Protein AF-A0A9P5N4X8-F1 (afdb_monomer_lite)

Foldseek 3Di:
DDDVVVQLQAPFCFDPPQPDPPPDDPGDHGHDSLLRPQLLQQVLVVVVVCPPPPDDPDQPLQSSLVSSLVVVVVVVCVVVVDDDPPPQPDCVRRVVSSVVSSVVSVPDDPVRSQVSCVSSVNHPDDPDPPPPPPDDDD

Structure (mmCIF, N/CA/C/O backbone):
data_AF-A0A9P5N4X8-F1
#
_entry.id   AF-A0A9P5N4X8-F1
#
loop_
_atom_site.group_PDB
_atom_site.id
_atom_site.type_symbol
_atom_site.label_atom_id
_atom_site.label_alt_id
_atom_site.label_comp_id
_atom_site.label_asym_id
_atom_site.label_entity_id
_atom_site.label_seq_id
_atom_site.pdbx_PDB_ins_code
_atom_site.Cartn_x
_atom_site.Cartn_y
_atom_site.Cartn_z
_atom_site.occupancy
_atom_site.B_iso_or_equiv
_atom_site.auth_seq_id
_atom_site.auth_comp_id
_atom_site.auth_asym_id
_atom_site.auth_atom_id
_atom_site.pdbx_PDB_model_num
ATOM 1 N N . MET A 1 1 ? -10.049 -9.763 19.660 1.00 39.38 1 MET A N 1
ATOM 2 C CA . MET A 1 1 ? -8.613 -9.478 19.875 1.00 39.38 1 MET A CA 1
ATOM 3 C C . MET A 1 1 ? -8.145 -8.566 18.746 1.00 39.38 1 MET A C 1
ATOM 5 O O . MET A 1 1 ? -8.557 -8.811 17.622 1.00 39.38 1 MET A O 1
ATOM 9 N N . PRO A 1 2 ? -7.458 -7.456 19.048 1.00 46.47 2 PRO A N 1
ATOM 10 C CA . PRO A 1 2 ? -8.036 -6.155 18.689 1.00 46.47 2 PRO A CA 1
ATOM 11 C C . PRO A 1 2 ? -7.013 -5.170 18.106 1.00 46.47 2 PRO A C 1
ATOM 13 O O . PRO A 1 2 ? -6.032 -4.916 18.783 1.00 46.47 2 PRO A O 1
ATOM 16 N N . GLU A 1 3 ? -7.253 -4.587 16.922 1.00 48.97 3 GLU A N 1
ATOM 17 C CA . GLU A 1 3 ? -6.543 -3.424 16.314 1.00 48.97 3 GLU A CA 1
ATOM 18 C C . GLU A 1 3 ? -5.001 -3.475 16.152 1.00 48.97 3 GLU A C 1
ATOM 20 O O . GLU A 1 3 ? -4.471 -2.892 15.210 1.00 48.97 3 GLU A O 1
ATOM 25 N N . ALA A 1 4 ? -4.273 -4.218 16.983 1.00 47.44 4 ALA A N 1
ATOM 26 C CA . ALA A 1 4 ? -2.829 -4.239 17.125 1.00 47.44 4 ALA A CA 1
ATOM 27 C C . ALA A 1 4 ? -2.108 -4.904 15.952 1.00 47.44 4 ALA A C 1
ATOM 29 O O . ALA A 1 4 ? -0.936 -4.632 15.725 1.00 47.44 4 ALA A O 1
ATOM 30 N N . GLU A 1 5 ? -2.789 -5.736 15.168 1.00 50.53 5 GLU A N 1
ATOM 31 C CA . GLU A 1 5 ? -2.187 -6.297 13.957 1.00 50.53 5 GLU A CA 1
ATOM 32 C C . GLU A 1 5 ? -2.299 -5.354 12.757 1.00 50.53 5 GLU A C 1
ATOM 34 O O . GLU A 1 5 ? -1.368 -5.274 11.956 1.00 50.53 5 GLU A O 1
ATOM 39 N N . LEU A 1 6 ? -3.359 -4.539 12.684 1.00 55.38 6 LEU A N 1
ATOM 40 C CA . LEU A 1 6 ? -3.457 -3.470 11.684 1.00 55.38 6 LEU A CA 1
ATOM 41 C C . LEU A 1 6 ? -2.417 -2.367 11.926 1.00 55.38 6 LEU A C 1
ATOM 43 O O . LEU A 1 6 ? -2.009 -1.707 10.975 1.00 55.38 6 LEU A O 1
ATOM 47 N N . ILE A 1 7 ? -1.915 -2.212 13.157 1.00 57.75 7 ILE A N 1
ATOM 48 C CA . ILE A 1 7 ? -0.773 -1.337 13.470 1.00 57.75 7 ILE A CA 1
ATOM 49 C C . ILE A 1 7 ? 0.458 -1.722 12.626 1.00 57.75 7 ILE A C 1
ATOM 51 O O . ILE A 1 7 ? 1.167 -0.838 12.152 1.00 57.75 7 ILE A O 1
ATOM 55 N N . SER A 1 8 ? 0.681 -3.016 12.358 1.00 65.19 8 SER A N 1
ATOM 56 C CA . SER A 1 8 ? 1.827 -3.486 11.559 1.00 65.19 8 SER A CA 1
ATOM 57 C C . SER A 1 8 ? 1.714 -3.177 10.058 1.00 65.19 8 SER A C 1
ATOM 59 O O . SER A 1 8 ? 2.711 -3.200 9.334 1.00 65.19 8 SER A O 1
ATOM 61 N N . LEU A 1 9 ? 0.509 -2.850 9.578 1.00 78.88 9 LEU A N 1
ATOM 62 C CA . LEU A 1 9 ? 0.269 -2.519 8.176 1.00 78.88 9 LEU A CA 1
ATOM 63 C C . LEU A 1 9 ? 0.756 -1.109 7.820 1.00 78.88 9 LEU A C 1
ATOM 65 O O . LEU A 1 9 ? 1.065 -0.835 6.664 1.00 78.88 9 LEU A O 1
ATOM 69 N N . PHE A 1 10 ? 0.844 -0.199 8.788 1.00 82.50 10 PHE A N 1
ATOM 70 C CA . PHE A 1 10 ? 1.184 1.198 8.535 1.00 82.50 10 PHE A CA 1
ATOM 71 C C . PHE A 1 10 ? 2.556 1.540 9.101 1.00 82.50 10 PHE A C 1
ATOM 73 O O . PHE A 1 10 ? 2.855 1.255 10.253 1.00 82.50 10 PHE A O 1
ATOM 80 N N . SER A 1 11 ? 3.372 2.261 8.324 1.00 80.31 11 SER A N 1
ATOM 81 C CA . SER A 1 11 ? 4.661 2.775 8.821 1.00 80.31 11 SER A CA 1
ATOM 82 C C . SER A 1 11 ? 4.521 3.702 10.037 1.00 80.31 11 SER A C 1
ATOM 84 O O . SER A 1 11 ? 5.455 3.852 10.819 1.00 80.31 11 SER A O 1
ATOM 86 N N . LYS A 1 12 ? 3.366 4.363 10.165 1.00 85.12 12 LYS A N 1
ATOM 87 C CA . LYS A 1 12 ? 2.981 5.165 11.323 1.00 85.12 12 LYS A CA 1
ATOM 88 C C . LYS A 1 12 ? 1.552 4.780 11.699 1.00 85.12 12 LYS A C 1
ATOM 90 O O . LYS A 1 12 ? 0.619 5.306 11.094 1.00 85.12 12 LYS A O 1
ATOM 95 N N . PRO A 1 13 ? 1.361 3.828 12.614 1.00 82.25 13 PRO A N 1
ATOM 96 C CA . PRO A 1 13 ? 0.031 3.417 13.035 1.00 82.25 13 PRO A CA 1
ATOM 97 C C . PRO A 1 13 ? -0.665 4.519 13.839 1.00 82.25 13 PRO A C 1
ATOM 99 O O . PRO A 1 13 ? -0.019 5.442 14.338 1.00 82.25 13 PRO A O 1
ATOM 102 N N . THR A 1 14 ? -1.984 4.398 13.999 1.00 82.12 14 THR A N 1
ATOM 103 C CA . THR A 1 14 ? -2.718 5.199 14.981 1.00 82.12 14 THR A CA 1
ATOM 104 C C . THR A 1 14 ? -2.122 4.927 16.367 1.00 82.12 14 THR A C 1
ATOM 106 O O . THR A 1 14 ? -1.974 3.759 16.739 1.00 82.12 14 THR A O 1
ATOM 109 N N . PRO A 1 15 ? -1.733 5.966 17.126 1.00 82.94 15 PRO A N 1
ATOM 110 C CA . PRO A 1 15 ? -1.186 5.792 18.465 1.00 82.94 15 PRO A CA 1
ATOM 111 C C . PRO A 1 15 ? -2.150 5.023 19.377 1.00 82.94 15 PRO A C 1
ATOM 113 O O . PRO A 1 15 ? -3.346 5.294 19.359 1.00 82.94 15 PRO A O 1
ATOM 116 N N . MET A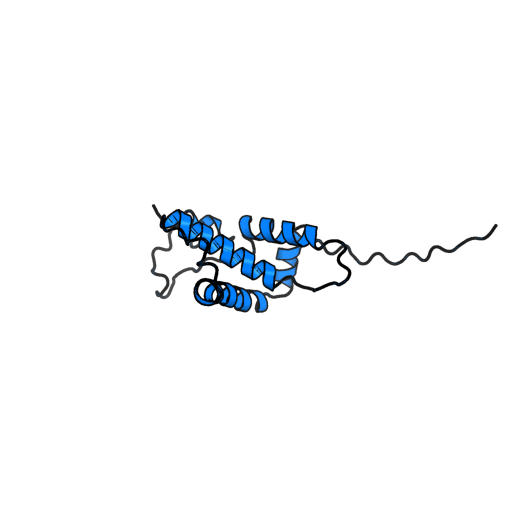 1 16 ? -1.640 4.117 20.222 1.00 80.31 16 MET A N 1
ATOM 117 C CA . MET A 1 16 ? -2.480 3.328 21.146 1.00 80.31 16 MET A CA 1
ATOM 118 C C . MET A 1 16 ? -3.293 4.190 22.124 1.00 80.31 16 MET A C 1
ATOM 120 O O . MET A 1 16 ? -4.324 3.754 22.623 1.00 80.31 16 MET A O 1
ATOM 124 N N . ASN A 1 17 ? -2.839 5.412 22.408 1.00 84.88 17 ASN A N 1
ATOM 125 C CA . ASN A 1 17 ? -3.556 6.364 23.254 1.00 84.88 17 ASN A CA 1
ATOM 126 C C . ASN A 1 17 ? -4.669 7.129 22.510 1.00 84.88 17 ASN A C 1
ATOM 128 O O . ASN A 1 17 ? -5.391 7.901 23.138 1.00 84.88 17 ASN A O 1
ATOM 132 N N . CYS A 1 18 ? -4.824 6.941 21.196 1.00 81.88 18 CYS A N 1
ATOM 133 C CA . CYS A 1 18 ? -5.928 7.495 20.424 1.00 81.88 18 CYS A CA 1
ATOM 134 C C . CYS A 1 18 ? -7.112 6.519 20.460 1.00 81.88 18 CYS A C 1
ATOM 136 O O . CYS A 1 18 ? -7.183 5.581 19.674 1.00 81.88 18 CYS A O 1
ATOM 138 N N . THR A 1 19 ? -8.043 6.748 21.385 1.00 82.62 19 THR A N 1
ATOM 139 C CA . THR A 1 19 ? -9.263 5.935 21.562 1.00 82.62 19 THR A CA 1
ATOM 140 C C . THR A 1 19 ? -10.490 6.528 20.864 1.00 82.62 19 THR A C 1
ATOM 142 O O . THR A 1 19 ? -11.598 6.007 20.993 1.00 82.62 19 THR A O 1
ATOM 145 N N . LEU A 1 20 ? -10.311 7.639 20.142 1.00 85.50 20 LEU A N 1
ATOM 146 C CA . LEU A 1 20 ? -11.387 8.321 19.431 1.00 85.50 20 LEU A CA 1
ATOM 147 C C . LEU A 1 20 ? -11.881 7.476 18.244 1.00 85.50 20 LEU A C 1
ATOM 149 O O . LEU A 1 20 ? -11.073 6.839 17.566 1.00 85.50 20 LEU A O 1
ATOM 153 N N . PRO A 1 21 ? -13.191 7.487 17.938 1.00 82.81 21 PRO A N 1
ATOM 154 C CA . PRO A 1 21 ? -13.700 6.824 16.746 1.00 82.81 21 PRO A CA 1
ATOM 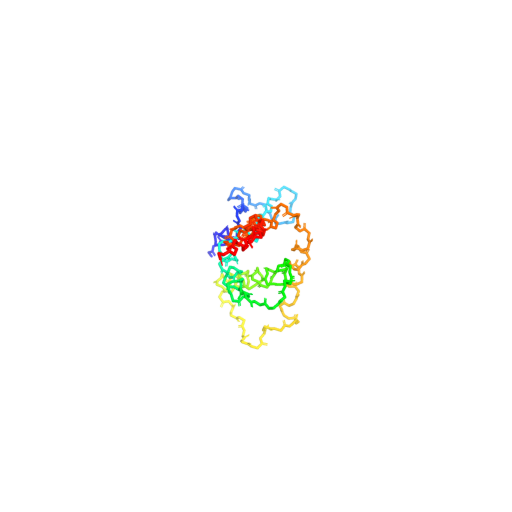155 C C . PRO A 1 21 ? -13.191 7.527 15.480 1.00 82.81 21 PRO A C 1
ATOM 157 O O . PRO A 1 21 ? -12.967 8.736 15.479 1.00 82.81 21 PRO A O 1
ATOM 160 N N . LYS A 1 22 ? -13.080 6.786 14.367 1.00 79.56 22 LYS A N 1
ATOM 161 C CA . LYS A 1 22 ? -12.559 7.292 13.076 1.00 79.56 22 LYS A CA 1
ATOM 162 C C . LYS A 1 22 ? -13.267 8.549 12.548 1.00 79.56 22 LYS A C 1
ATOM 164 O O . LYS A 1 22 ? -12.693 9.266 11.735 1.00 79.56 22 LYS A O 1
ATOM 169 N N . SER A 1 23 ? -14.511 8.780 12.965 1.00 80.69 23 SER A N 1
ATOM 170 C CA . SER A 1 23 ? -15.341 9.920 12.567 1.00 80.69 23 SER A CA 1
ATOM 171 C C . SER A 1 23 ? -15.230 11.135 13.494 1.00 80.69 23 SER A C 1
ATOM 173 O O . SER A 1 23 ? -15.868 12.144 13.214 1.00 80.69 23 SER A O 1
ATOM 175 N N . ALA A 1 24 ? -14.504 11.042 14.612 1.00 84.62 24 ALA A N 1
ATOM 176 C CA . ALA A 1 24 ? -14.381 12.137 15.568 1.00 84.62 24 ALA A CA 1
ATOM 177 C C . ALA A 1 24 ? -13.258 13.110 15.196 1.00 84.62 24 ALA A C 1
ATOM 179 O O . ALA A 1 24 ? -12.173 12.708 14.762 1.00 84.62 24 ALA A O 1
ATOM 180 N N . ASP A 1 25 ? -13.504 14.391 15.469 1.00 84.50 25 ASP A N 1
ATOM 181 C CA . ASP A 1 25 ? -12.471 15.418 15.431 1.00 84.50 25 ASP A CA 1
ATOM 182 C C . ASP A 1 25 ? -11.357 15.071 16.428 1.00 84.50 25 ASP A C 1
ATOM 184 O O . ASP A 1 25 ? -11.602 14.790 17.601 1.00 84.50 25 ASP A O 1
ATOM 188 N N . GLY A 1 26 ? -10.115 15.052 15.939 1.00 82.94 26 GLY A N 1
ATOM 189 C CA . GLY A 1 26 ? -8.939 14.655 16.717 1.00 82.94 26 GLY A CA 1
ATOM 190 C C . GLY A 1 26 ? -8.516 13.189 16.562 1.00 82.94 26 GLY A C 1
ATOM 191 O O . GLY A 1 26 ? -7.480 12.811 17.110 1.00 82.94 26 GLY A O 1
ATOM 192 N N . TYR A 1 27 ? -9.244 12.366 15.793 1.00 84.56 27 TYR A N 1
ATOM 193 C CA . TYR A 1 27 ? -8.762 11.030 15.430 1.00 84.56 27 TYR A CA 1
ATOM 194 C C . TYR A 1 27 ? -7.464 11.112 14.612 1.00 84.56 27 TYR A C 1
ATOM 196 O O . TYR A 1 27 ? -7.386 11.780 13.577 1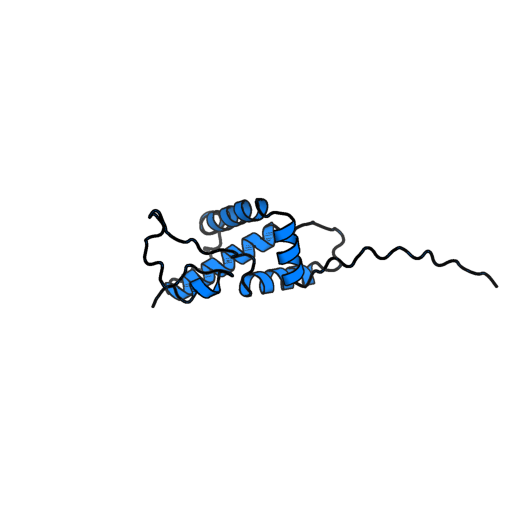.00 84.56 27 TYR A O 1
ATOM 204 N N . ILE A 1 28 ? -6.434 10.390 15.058 1.00 84.44 28 ILE A N 1
ATOM 205 C CA . ILE A 1 28 ? -5.140 10.3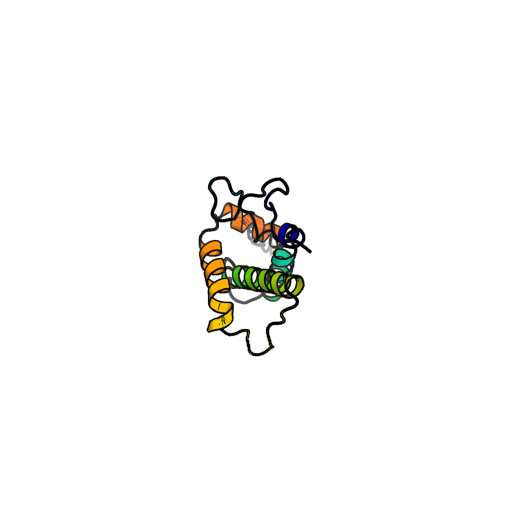32 14.376 1.00 84.44 28 ILE A CA 1
ATOM 206 C C . ILE A 1 28 ? -5.161 9.157 13.401 1.00 84.44 28 ILE A C 1
ATOM 208 O O . ILE A 1 28 ? -5.020 7.994 13.790 1.00 84.44 28 ILE A O 1
ATOM 212 N N . LYS A 1 29 ? -5.317 9.462 12.110 1.00 80.75 29 LYS A N 1
ATOM 213 C CA . LYS A 1 29 ? -5.284 8.444 11.055 1.00 80.75 29 LYS A CA 1
ATOM 214 C C . LYS A 1 29 ? -3.895 7.799 10.932 1.00 80.75 29 LYS A C 1
ATOM 216 O O . LYS A 1 29 ? -2.888 8.504 11.048 1.00 80.75 29 LYS A O 1
ATOM 221 N N . PRO A 1 30 ? -3.823 6.493 10.638 1.00 82.81 30 PRO A N 1
ATOM 222 C CA . PRO A 1 30 ? -2.553 5.840 10.371 1.00 82.81 30 PRO A CA 1
ATOM 223 C C . PRO A 1 30 ? -2.005 6.260 8.993 1.00 82.81 30 PRO A C 1
ATOM 225 O O . PRO A 1 30 ? -2.758 6.603 8.077 1.00 82.81 30 PRO A O 1
ATOM 228 N N . GLU A 1 31 ? -0.681 6.232 8.820 1.00 83.44 31 GLU A N 1
ATOM 229 C CA . GLU A 1 31 ? -0.001 6.695 7.609 1.00 83.44 31 GLU A CA 1
ATOM 230 C C . GLU A 1 31 ? 1.031 5.715 7.037 1.00 83.44 31 GLU A C 1
ATOM 232 O O . GLU A 1 31 ? 1.717 4.951 7.721 1.00 83.44 31 GLU A O 1
ATOM 237 N N . GLY A 1 32 ? 1.227 5.845 5.723 1.00 84.75 32 GLY A N 1
ATOM 238 C CA . GLY A 1 32 ? 2.289 5.164 4.992 1.00 84.75 32 GLY A CA 1
ATOM 239 C C . GLY A 1 32 ? 2.054 3.671 4.838 1.00 84.75 32 GLY A C 1
ATOM 240 O O . GLY A 1 32 ? 2.986 2.890 4.996 1.00 84.75 32 GLY A O 1
ATOM 241 N N . ILE A 1 33 ? 0.824 3.302 4.481 1.00 87.38 33 ILE A N 1
ATOM 242 C CA . ILE A 1 33 ? 0.458 1.945 4.067 1.00 87.38 33 ILE A CA 1
ATOM 243 C C . ILE A 1 33 ? 1.387 1.418 2.966 1.00 87.38 33 ILE A C 1
ATOM 245 O O . ILE A 1 33 ? 1.949 0.344 3.096 1.00 87.38 33 ILE A O 1
ATOM 249 N N . PHE A 1 34 ? 1.698 2.220 1.944 1.00 90.69 34 PHE A N 1
ATOM 250 C CA . PHE A 1 34 ? 2.599 1.813 0.856 1.00 90.69 34 PHE A CA 1
ATOM 251 C C . PHE A 1 34 ? 4.063 1.596 1.269 1.00 90.69 34 PHE A C 1
ATOM 253 O O . PHE A 1 34 ? 4.863 1.158 0.450 1.00 90.69 34 PHE A O 1
ATOM 260 N N . ARG A 1 35 ? 4.425 1.912 2.518 1.00 90.31 35 ARG A N 1
ATOM 261 C CA . ARG A 1 35 ? 5.741 1.616 3.101 1.00 90.31 35 ARG A CA 1
ATOM 262 C C . ARG A 1 35 ? 5.705 0.414 4.049 1.00 90.31 35 ARG A C 1
ATOM 264 O O . ARG A 1 35 ? 6.684 0.179 4.741 1.00 90.31 35 ARG A O 1
ATOM 271 N N . SER A 1 36 ? 4.588 -0.309 4.110 1.00 90.12 36 SER A N 1
ATOM 272 C CA . SER A 1 36 ? 4.493 -1.577 4.830 1.00 90.12 36 SER A CA 1
ATOM 273 C C . SER A 1 36 ? 5.484 -2.586 4.268 1.00 90.12 36 SER A C 1
ATOM 275 O O . SER A 1 36 ? 5.531 -2.775 3.051 1.00 90.12 36 SER A O 1
ATOM 277 N N . ASP A 1 37 ? 6.185 -3.313 5.134 1.00 88.50 37 ASP A N 1
ATOM 278 C CA . ASP A 1 37 ? 7.084 -4.391 4.717 1.00 88.50 37 ASP A CA 1
ATOM 279 C C . ASP A 1 37 ? 6.369 -5.453 3.871 1.00 88.50 37 ASP A C 1
ATOM 281 O O . ASP A 1 37 ? 6.947 -5.976 2.919 1.00 88.50 37 ASP A O 1
ATOM 285 N N . PHE A 1 38 ? 5.095 -5.744 4.161 1.00 89.69 38 PHE A N 1
ATOM 286 C CA . PHE A 1 38 ? 4.293 -6.689 3.379 1.00 89.69 38 PHE A CA 1
ATOM 287 C C . PHE A 1 38 ? 4.084 -6.201 1.942 1.00 89.69 38 PHE A C 1
ATOM 289 O O . PHE A 1 38 ? 4.314 -6.945 0.987 1.00 89.69 38 PHE A O 1
ATOM 296 N N . ILE A 1 39 ? 3.694 -4.933 1.787 1.00 92.69 39 ILE A N 1
ATOM 297 C CA . ILE A 1 39 ? 3.449 -4.321 0.477 1.00 92.69 39 ILE A CA 1
ATOM 298 C C . ILE A 1 39 ? 4.764 -4.188 -0.292 1.00 92.69 39 ILE A C 1
ATOM 300 O O . ILE A 1 39 ? 4.839 -4.607 -1.446 1.00 92.69 39 ILE A O 1
ATOM 304 N N . ILE A 1 40 ? 5.819 -3.684 0.354 1.00 93.44 40 ILE A N 1
ATOM 305 C CA . ILE A 1 40 ? 7.141 -3.532 -0.259 1.00 93.44 40 ILE A CA 1
ATOM 306 C C . ILE A 1 40 ? 7.670 -4.878 -0.752 1.00 93.44 40 ILE A C 1
ATOM 308 O O . ILE A 1 40 ? 8.125 -4.956 -1.890 1.00 93.44 40 ILE A O 1
ATOM 312 N N . ARG A 1 41 ? 7.567 -5.961 0.030 1.00 91.81 41 ARG A N 1
ATOM 313 C CA . ARG A 1 41 ? 8.014 -7.299 -0.403 1.00 91.81 41 ARG A CA 1
ATOM 314 C C . ARG A 1 41 ? 7.277 -7.790 -1.651 1.00 91.81 41 ARG A C 1
ATOM 316 O O . ARG A 1 41 ? 7.929 -8.288 -2.569 1.00 91.81 41 ARG A O 1
ATOM 323 N N . LEU A 1 42 ? 5.954 -7.617 -1.712 1.00 92.56 42 LEU A N 1
ATOM 324 C CA . LEU A 1 42 ? 5.153 -8.011 -2.878 1.00 92.56 42 LEU A CA 1
ATOM 325 C C . LEU A 1 42 ? 5.539 -7.214 -4.128 1.00 92.56 42 LEU A C 1
ATOM 327 O O . LEU A 1 42 ? 5.807 -7.795 -5.181 1.00 92.56 42 LEU A O 1
ATOM 331 N N . VAL A 1 43 ? 5.620 -5.887 -4.003 1.00 93.06 43 VAL A N 1
ATOM 332 C CA . VAL A 1 43 ? 5.975 -5.001 -5.120 1.00 93.06 43 VAL A CA 1
ATOM 333 C C . VAL A 1 43 ? 7.412 -5.252 -5.580 1.00 93.06 43 VAL A C 1
ATOM 335 O O . VAL A 1 43 ? 7.661 -5.342 -6.780 1.00 93.06 43 VAL A O 1
ATOM 338 N N . SER A 1 44 ? 8.349 -5.456 -4.651 1.00 92.50 44 SER A N 1
ATOM 339 C CA . SER A 1 44 ? 9.744 -5.797 -4.967 1.00 92.50 44 SER A CA 1
ATOM 340 C C . SER A 1 44 ? 9.845 -7.071 -5.796 1.00 92.50 44 SER A C 1
ATOM 342 O O . SER A 1 44 ? 10.608 -7.132 -6.758 1.00 92.50 44 SER A O 1
ATOM 344 N N . GLN A 1 45 ? 9.078 -8.103 -5.433 1.00 92.31 45 GLN A N 1
ATOM 345 C CA . GLN A 1 45 ? 9.086 -9.367 -6.160 1.00 92.31 45 GLN A CA 1
ATOM 346 C C . GLN A 1 45 ? 8.545 -9.200 -7.583 1.00 92.31 45 GLN A C 1
ATOM 348 O O . GLN A 1 45 ? 9.143 -9.718 -8.524 1.00 92.31 45 GLN A O 1
ATOM 353 N N . TYR A 1 46 ? 7.470 -8.428 -7.747 1.00 90.44 46 TYR A N 1
ATOM 354 C CA . TYR A 1 46 ? 6.949 -8.084 -9.067 1.00 90.44 46 TYR A CA 1
ATOM 355 C C . TYR A 1 46 ? 7.987 -7.334 -9.914 1.00 90.44 46 TYR A C 1
ATOM 357 O O . TYR A 1 46 ? 8.242 -7.711 -11.055 1.00 90.44 46 TYR A O 1
ATOM 365 N N . LEU A 1 47 ? 8.654 -6.322 -9.348 1.00 90.06 47 LEU A N 1
ATOM 366 C CA . LEU A 1 47 ? 9.677 -5.554 -10.065 1.00 90.06 47 LEU A CA 1
ATOM 367 C C . LEU A 1 47 ? 10.854 -6.424 -10.523 1.00 90.06 47 LEU A C 1
ATOM 369 O O . LEU A 1 47 ? 11.365 -6.226 -11.624 1.00 90.06 47 LEU A O 1
ATOM 373 N N . LYS A 1 48 ? 11.250 -7.429 -9.730 1.00 89.00 48 LYS A N 1
ATOM 374 C CA . LYS A 1 48 ? 12.263 -8.413 -10.146 1.00 89.00 48 LYS A CA 1
ATOM 375 C C . LYS A 1 48 ? 11.821 -9.212 -11.371 1.00 89.00 48 LYS A C 1
ATOM 377 O O . LYS A 1 48 ? 12.648 -9.457 -12.241 1.00 89.00 48 LYS A O 1
ATOM 382 N N . TRP A 1 49 ? 10.547 -9.594 -11.458 1.00 86.12 49 TRP A N 1
ATOM 383 C CA . TRP A 1 49 ? 10.006 -10.296 -12.629 1.00 86.12 49 TRP A CA 1
ATOM 384 C C . TRP A 1 49 ? 9.900 -9.408 -13.867 1.00 86.12 49 TRP A C 1
ATOM 386 O O . TRP A 1 49 ? 10.028 -9.902 -14.981 1.00 86.12 49 TRP A O 1
ATOM 396 N N . CYS A 1 50 ? 9.715 -8.100 -13.689 1.00 85.25 50 CYS A N 1
ATOM 397 C CA . CYS A 1 50 ? 9.706 -7.146 -14.797 1.00 85.25 50 CYS A CA 1
ATOM 398 C C . CYS A 1 50 ? 11.110 -6.754 -15.288 1.00 85.25 50 CYS A C 1
ATOM 400 O O . CYS A 1 50 ? 11.226 -6.062 -16.307 1.00 85.25 50 CYS A O 1
ATOM 402 N N . LYS A 1 51 ? 12.181 -7.162 -14.591 1.00 83.19 51 LYS A N 1
ATOM 403 C CA . LYS A 1 51 ? 13.558 -6.840 -14.983 1.00 83.19 51 LYS A CA 1
ATOM 404 C C . LYS A 1 51 ? 13.876 -7.464 -16.345 1.00 83.19 51 LYS A C 1
ATOM 406 O O . LYS A 1 51 ? 13.702 -8.662 -16.537 1.00 83.19 51 LYS A O 1
ATOM 411 N N . GLY A 1 52 ? 14.364 -6.647 -17.277 1.00 78.75 52 GLY A N 1
ATOM 412 C CA . GLY A 1 52 ? 14.649 -7.080 -18.650 1.00 78.75 52 GLY A CA 1
ATOM 413 C C . GLY A 1 52 ? 13.423 -7.120 -19.568 1.00 78.75 52 GLY A C 1
ATOM 414 O O . GLY A 1 52 ? 13.525 -7.616 -20.687 1.00 78.75 52 GLY A O 1
ATOM 415 N N . SER A 1 53 ? 12.272 -6.600 -19.126 1.00 82.31 53 SER A N 1
ATOM 416 C CA . SER A 1 53 ? 11.148 -6.351 -20.031 1.00 82.31 53 SER A CA 1
ATOM 417 C C . SER A 1 53 ? 11.528 -5.332 -21.110 1.00 82.31 53 SER A C 1
ATOM 419 O O . SER A 1 53 ? 12.369 -4.459 -20.905 1.00 82.31 53 SER A O 1
ATOM 421 N N . TRP A 1 54 ? 10.912 -5.462 -22.286 1.00 78.75 54 TRP A N 1
ATOM 422 C CA . TRP A 1 54 ? 11.261 -4.652 -23.458 1.00 78.75 54 TRP A CA 1
ATOM 423 C C . TRP A 1 54 ? 10.897 -3.164 -23.306 1.00 78.75 54 TRP A C 1
ATOM 425 O O . TRP A 1 54 ? 11.428 -2.320 -24.024 1.00 78.75 54 TRP A O 1
ATOM 435 N N . HIS A 1 55 ? 10.004 -2.831 -22.372 1.00 75.88 55 HIS A N 1
ATOM 436 C CA . HIS A 1 55 ? 9.478 -1.483 -22.198 1.00 75.88 55 HIS A CA 1
ATOM 437 C C . HIS A 1 55 ? 9.535 -1.044 -20.735 1.00 75.88 55 HIS A C 1
ATOM 439 O O . HIS A 1 55 ? 9.203 -1.820 -19.839 1.00 75.88 55 HIS A O 1
ATOM 445 N N . ASP A 1 56 ? 9.909 0.216 -20.505 1.00 78.75 56 ASP A N 1
ATOM 446 C CA . ASP A 1 56 ? 9.757 0.859 -19.203 1.00 78.75 56 ASP A CA 1
ATOM 447 C C . ASP A 1 56 ? 8.321 1.377 -19.061 1.00 78.75 56 ASP A C 1
ATOM 449 O O . ASP A 1 56 ? 7.923 2.349 -19.699 1.00 78.75 56 ASP A O 1
ATOM 453 N N . TYR A 1 57 ? 7.536 0.709 -18.217 1.00 79.44 57 TYR A N 1
ATOM 454 C CA . TYR A 1 57 ? 6.145 1.073 -17.932 1.00 79.44 57 TYR A CA 1
ATOM 455 C C . TYR A 1 57 ? 6.017 2.178 -16.866 1.00 79.44 57 TYR A C 1
ATOM 457 O O . TYR A 1 57 ? 4.906 2.513 -16.445 1.00 79.44 57 TYR A O 1
ATOM 465 N N . GLY A 1 58 ? 7.135 2.747 -16.408 1.00 85.56 58 GLY A N 1
ATOM 466 C CA . GLY A 1 58 ? 7.174 3.815 -15.422 1.00 85.56 58 GLY A CA 1
ATOM 467 C C . GLY A 1 58 ? 6.807 3.348 -14.012 1.00 85.56 58 GLY A C 1
ATOM 468 O O . GLY A 1 58 ? 7.106 2.231 -13.583 1.00 85.56 58 GLY A O 1
ATOM 469 N N . ARG A 1 59 ? 6.176 4.242 -13.241 1.00 89.69 59 ARG A N 1
ATOM 470 C CA . ARG A 1 59 ? 5.791 3.950 -11.853 1.00 89.69 59 ARG A CA 1
ATOM 471 C C . ARG A 1 59 ? 4.763 2.819 -11.820 1.00 89.69 59 ARG A C 1
ATOM 473 O O . ARG A 1 59 ? 3.734 2.924 -12.489 1.00 89.69 59 ARG A O 1
ATOM 480 N N . PRO A 1 60 ? 4.961 1.782 -10.991 1.00 91.25 60 PRO A N 1
ATOM 481 C CA . PRO A 1 60 ? 4.103 0.606 -10.994 1.00 91.25 60 PRO A CA 1
ATOM 482 C C . PRO A 1 60 ? 2.837 0.849 -10.146 1.00 91.25 60 PRO A C 1
ATOM 484 O O . PRO A 1 60 ? 2.571 0.145 -9.175 1.00 91.25 60 PRO A O 1
ATOM 487 N N . VAL A 1 61 ? 2.051 1.871 -10.506 1.00 92.00 61 VAL A N 1
ATOM 488 C CA . VAL A 1 61 ? 0.839 2.324 -9.794 1.00 92.00 61 VAL A CA 1
ATOM 489 C C . VAL A 1 61 ? -0.110 1.154 -9.547 1.00 92.00 61 VAL A C 1
ATOM 491 O O . VAL A 1 61 ? -0.467 0.875 -8.407 1.00 92.00 61 VAL A O 1
ATOM 494 N N . GLY A 1 62 ? -0.438 0.407 -10.605 1.00 89.88 62 GLY A N 1
ATOM 495 C CA . GLY A 1 62 ? -1.373 -0.713 -10.522 1.00 89.88 62 GLY A CA 1
ATOM 496 C C . GLY A 1 62 ? -0.930 -1.796 -9.539 1.00 89.88 62 GLY A C 1
ATOM 497 O O . GLY A 1 62 ? -1.724 -2.216 -8.699 1.00 89.88 62 GLY A O 1
ATOM 498 N N . VAL A 1 63 ? 0.337 -2.230 -9.593 1.00 91.44 63 VAL A N 1
ATOM 499 C CA . VAL A 1 63 ? 0.807 -3.291 -8.687 1.00 91.44 63 VAL A CA 1
ATOM 500 C C . VAL A 1 63 ? 0.876 -2.812 -7.241 1.00 91.44 63 VAL A C 1
ATOM 502 O O . VAL A 1 63 ? 0.543 -3.577 -6.340 1.00 91.44 63 VAL A O 1
ATOM 505 N N . LEU A 1 64 ? 1.243 -1.546 -7.007 1.00 93.31 64 LEU A N 1
ATOM 506 C CA . LEU A 1 64 ? 1.286 -0.978 -5.664 1.00 93.31 64 LEU A CA 1
ATOM 507 C C . LEU A 1 64 ? -0.115 -0.955 -5.040 1.00 93.31 64 LEU A C 1
ATOM 509 O O . LEU A 1 64 ? -0.288 -1.370 -3.893 1.00 93.31 64 LEU A O 1
ATOM 513 N N . SER A 1 65 ? -1.122 -0.528 -5.804 1.00 90.94 65 SER A N 1
ATOM 514 C CA . SER A 1 65 ? -2.512 -0.494 -5.346 1.00 90.94 65 SER A CA 1
ATOM 515 C C . SER A 1 65 ? -3.084 -1.890 -5.116 1.00 90.94 65 SER A C 1
ATOM 517 O O . SER A 1 65 ? -3.756 -2.119 -4.112 1.00 90.94 65 SER A O 1
ATOM 519 N N . MET A 1 66 ? -2.789 -2.840 -6.008 1.00 90.44 66 MET A N 1
ATOM 520 C CA . MET A 1 66 ? -3.218 -4.231 -5.845 1.00 90.44 66 MET A CA 1
ATOM 521 C C . MET A 1 66 ? -2.562 -4.893 -4.632 1.00 90.44 66 MET A C 1
ATOM 523 O O . MET A 1 66 ? -3.249 -5.578 -3.879 1.00 90.44 66 MET A O 1
ATOM 527 N N . ALA A 1 67 ? -1.266 -4.665 -4.407 1.00 92.44 67 ALA A N 1
ATOM 528 C CA . ALA A 1 67 ? -0.564 -5.181 -3.237 1.00 92.44 67 ALA A CA 1
ATOM 529 C C . ALA A 1 67 ? -1.170 -4.631 -1.939 1.00 92.44 67 ALA A C 1
ATOM 531 O O . ALA A 1 67 ? -1.427 -5.400 -1.016 1.00 92.44 67 ALA A O 1
ATOM 532 N N . ALA A 1 68 ? -1.466 -3.328 -1.882 1.00 90.12 68 ALA A N 1
ATOM 533 C CA . ALA A 1 68 ? -2.113 -2.727 -0.720 1.00 90.12 68 ALA A CA 1
ATOM 534 C C . ALA A 1 68 ? -3.500 -3.326 -0.445 1.00 90.12 68 ALA A C 1
ATOM 536 O O . ALA A 1 68 ? -3.763 -3.757 0.677 1.00 90.12 68 ALA A O 1
ATOM 537 N N . ALA A 1 69 ? -4.341 -3.450 -1.476 1.00 88.06 69 ALA A N 1
ATOM 538 C CA . ALA A 1 69 ? -5.666 -4.055 -1.349 1.00 88.06 69 ALA A CA 1
ATOM 539 C C . ALA A 1 69 ? -5.607 -5.527 -0.906 1.00 88.06 69 ALA A C 1
ATOM 541 O O . ALA A 1 69 ? -6.394 -5.960 -0.063 1.00 88.06 69 ALA A O 1
ATOM 542 N N . ALA A 1 70 ? -4.674 -6.301 -1.469 1.00 87.31 70 ALA A N 1
ATOM 543 C CA . ALA A 1 70 ? -4.502 -7.711 -1.137 1.00 87.31 70 ALA A CA 1
ATOM 544 C C . ALA A 1 70 ? -4.071 -7.894 0.323 1.00 87.31 70 ALA A C 1
ATOM 546 O O . ALA A 1 70 ? -4.646 -8.721 1.030 1.00 87.31 70 ALA A O 1
ATOM 547 N N . VAL A 1 71 ? -3.100 -7.100 0.785 1.00 88.69 71 VAL A N 1
ATOM 548 C CA . VAL A 1 71 ? -2.626 -7.157 2.171 1.00 88.69 71 VAL A CA 1
ATOM 549 C C . VAL A 1 71 ? -3.724 -6.704 3.133 1.00 88.69 71 VAL A C 1
ATOM 551 O O . VAL A 1 71 ? -3.996 -7.414 4.097 1.00 88.69 71 VAL A O 1
ATOM 554 N N . GLU A 1 72 ? -4.417 -5.593 2.866 1.00 84.62 72 GLU A N 1
ATOM 555 C CA . GLU A 1 72 ? -5.514 -5.137 3.730 1.00 84.62 72 GLU A CA 1
ATOM 556 C C . GLU A 1 72 ? -6.611 -6.204 3.864 1.00 84.62 72 GLU A C 1
ATOM 558 O O . GLU A 1 72 ? -7.033 -6.520 4.979 1.00 84.62 72 GLU A O 1
ATOM 563 N N . ARG A 1 73 ? -7.020 -6.840 2.754 1.00 81.31 73 ARG A N 1
ATOM 564 C CA . ARG A 1 73 ? -7.979 -7.953 2.815 1.00 81.31 73 ARG A CA 1
ATOM 565 C C . ARG A 1 73 ? -7.446 -9.150 3.589 1.00 81.31 73 ARG A C 1
ATOM 567 O O . ARG A 1 73 ? -8.220 -9.748 4.328 1.00 81.31 73 ARG A O 1
ATOM 574 N N . ALA A 1 74 ? -6.171 -9.506 3.441 1.00 84.75 74 ALA A N 1
ATOM 575 C CA . ALA A 1 74 ? -5.586 -10.625 4.177 1.00 84.75 74 ALA A CA 1
ATOM 576 C C . ALA A 1 74 ? -5.650 -10.396 5.699 1.00 84.75 74 ALA A C 1
ATOM 578 O O . ALA A 1 74 ? -6.079 -11.282 6.436 1.00 84.75 74 ALA A O 1
ATOM 579 N N . PHE A 1 75 ? -5.321 -9.186 6.163 1.00 81.12 75 PHE A N 1
ATOM 580 C CA . PHE A 1 75 ? -5.445 -8.811 7.576 1.00 81.12 75 PHE A CA 1
ATOM 581 C C . PHE A 1 75 ? -6.908 -8.764 8.049 1.00 81.12 75 PHE A C 1
ATOM 583 O O . PHE A 1 75 ? -7.225 -9.218 9.151 1.00 81.12 75 PHE A O 1
ATOM 590 N N . LEU A 1 76 ? -7.830 -8.268 7.218 1.00 78.44 76 LEU A N 1
ATOM 591 C CA . LEU A 1 76 ? -9.268 -8.304 7.511 1.00 78.44 76 LEU A CA 1
ATOM 592 C C . LEU A 1 76 ? -9.788 -9.741 7.650 1.00 78.44 76 LEU A C 1
ATOM 594 O O . LEU A 1 76 ? -10.500 -10.042 8.604 1.00 78.44 76 LEU A O 1
ATOM 598 N N . MET A 1 77 ? -9.410 -10.645 6.745 1.00 81.25 77 MET A N 1
ATOM 599 C CA . MET A 1 77 ? -9.781 -12.063 6.825 1.00 81.25 77 MET A CA 1
ATOM 600 C C . MET A 1 77 ? -9.232 -12.715 8.093 1.00 81.25 77 MET A C 1
ATOM 602 O O . MET A 1 77 ? -9.969 -13.403 8.793 1.00 81.25 77 MET A O 1
ATOM 606 N N . TYR A 1 78 ? -7.960 -12.466 8.414 1.00 80.62 78 TYR A N 1
ATOM 607 C CA . TYR A 1 78 ? -7.329 -13.011 9.614 1.00 80.62 78 TYR A CA 1
ATOM 608 C C . TYR A 1 78 ? -8.023 -12.526 10.897 1.00 80.62 78 TYR A C 1
ATOM 610 O O . TYR A 1 78 ? -8.351 -13.326 11.769 1.00 80.62 78 TYR A O 1
ATOM 618 N N . SER A 1 79 ? -8.316 -11.227 10.989 1.00 73.12 79 SER A N 1
ATOM 619 C CA . SER A 1 79 ? -8.940 -10.625 12.177 1.00 73.12 79 SER A CA 1
ATOM 620 C C . SER A 1 79 ? -10.416 -10.984 12.363 1.00 73.12 79 SER A C 1
ATOM 622 O O . SER A 1 79 ? -10.877 -11.106 13.497 1.00 73.12 79 SER A O 1
ATOM 624 N N . THR A 1 80 ? -11.167 -11.150 11.272 1.00 78.25 80 THR A N 1
ATOM 625 C CA . THR A 1 80 ? -12.602 -11.480 11.323 1.00 78.25 80 THR A CA 1
ATOM 626 C C . THR A 1 80 ? -12.872 -12.983 11.308 1.00 78.25 80 THR A C 1
ATOM 628 O O . THR A 1 80 ? -13.973 -13.405 11.653 1.00 78.25 80 THR A O 1
ATOM 631 N N . GLY A 1 81 ? -11.904 -13.796 10.872 1.00 79.25 81 GLY A N 1
ATOM 632 C CA . GLY A 1 81 ? -12.086 -15.220 10.576 1.00 79.25 81 GLY A CA 1
ATOM 633 C C . GLY A 1 81 ? -12.943 -15.492 9.331 1.00 79.25 81 GLY A C 1
ATOM 634 O O . GLY A 1 81 ? -13.112 -16.647 8.932 1.00 79.25 81 GLY A O 1
ATOM 635 N N . VAL A 1 82 ? -13.477 -14.447 8.689 1.00 76.88 82 VAL A N 1
ATOM 636 C CA . VAL A 1 82 ? -14.348 -14.564 7.520 1.00 76.88 82 VAL A CA 1
ATOM 637 C C . VAL A 1 82 ? -13.481 -14.693 6.278 1.00 76.88 82 VAL A C 1
ATOM 639 O O . VAL A 1 82 ? -12.830 -13.744 5.842 1.00 76.88 82 VAL A O 1
ATOM 642 N N . HIS A 1 83 ? -13.481 -15.887 5.696 1.00 72.00 83 HIS A N 1
ATOM 643 C CA . HIS A 1 83 ? -12.747 -16.154 4.472 1.00 72.00 83 HIS A CA 1
ATOM 644 C C . HIS A 1 83 ? -13.570 -15.724 3.261 1.00 72.00 83 HIS A C 1
ATOM 646 O O . HIS A 1 83 ? -14.755 -16.022 3.143 1.00 72.00 83 HIS A O 1
ATOM 652 N N . VAL A 1 84 ? -12.914 -15.023 2.346 1.00 64.56 84 VAL A N 1
ATOM 653 C CA . VAL A 1 84 ? -13.461 -14.687 1.036 1.00 64.56 84 VAL A CA 1
ATOM 654 C C . VAL A 1 84 ? -13.351 -15.937 0.174 1.00 64.56 84 VAL A C 1
ATOM 656 O O . VAL A 1 84 ? -12.249 -16.453 -0.016 1.00 64.56 84 VAL A O 1
ATOM 659 N N . ASP A 1 85 ? -14.483 -16.446 -0.308 1.00 62.84 85 ASP A N 1
ATOM 660 C CA . ASP A 1 85 ? -14.490 -17.631 -1.165 1.00 62.84 85 ASP A CA 1
ATOM 661 C C . ASP A 1 85 ? -13.707 -17.358 -2.465 1.00 62.84 85 ASP A C 1
ATOM 663 O O . ASP A 1 85 ? -13.655 -16.223 -2.950 1.00 62.84 85 ASP A O 1
ATOM 667 N N . LYS A 1 86 ? -13.085 -18.385 -3.054 1.00 58.22 86 LYS A N 1
ATOM 668 C CA . LYS A 1 86 ? -12.140 -18.246 -4.183 1.00 58.22 86 LYS A CA 1
ATOM 669 C C . LYS A 1 86 ? -12.764 -17.582 -5.423 1.00 58.22 86 LYS A C 1
ATOM 671 O O . LYS A 1 86 ? -12.033 -17.049 -6.252 1.00 58.22 86 LYS A O 1
ATOM 676 N N . GLY A 1 87 ? -14.096 -17.564 -5.534 1.00 54.94 87 GLY A N 1
ATOM 677 C CA . GLY A 1 87 ? -14.846 -16.888 -6.604 1.00 54.94 87 GLY A CA 1
ATOM 678 C C . GLY A 1 87 ? -15.171 -15.408 -6.357 1.00 54.94 87 GLY A C 1
ATOM 679 O O . GLY A 1 87 ? -15.704 -14.746 -7.242 1.00 54.94 87 GLY A O 1
ATOM 680 N N . GLN A 1 88 ? -14.860 -14.868 -5.176 1.00 54.00 88 GLN A N 1
ATOM 681 C CA . GLN A 1 88 ? -15.248 -13.514 -4.768 1.00 54.00 88 GLN A CA 1
ATOM 682 C C . GLN A 1 88 ? -14.163 -12.450 -4.991 1.00 54.00 88 GLN A C 1
ATOM 684 O O . GLN A 1 88 ? -14.358 -11.284 -4.649 1.00 54.00 88 GLN A O 1
ATOM 689 N N . PHE A 1 89 ? -13.034 -12.803 -5.614 1.00 57.00 89 PHE A N 1
ATOM 690 C CA . PHE A 1 89 ? -12.040 -11.826 -6.070 1.00 57.00 89 PHE A CA 1
ATOM 691 C C . PHE A 1 89 ? -12.468 -11.195 -7.408 1.00 57.00 89 PHE A C 1
ATOM 693 O O . PHE A 1 89 ? -11.784 -11.294 -8.423 1.00 57.00 89 PHE A O 1
ATOM 700 N N . SER A 1 90 ? -13.657 -10.590 -7.423 1.00 62.53 90 SER A N 1
ATOM 701 C CA . SER A 1 90 ? -14.235 -9.934 -8.596 1.00 62.53 90 SER A CA 1
ATOM 702 C C . SER A 1 90 ? -14.100 -8.414 -8.506 1.00 62.53 90 SER A C 1
ATOM 704 O O . SER A 1 90 ? -13.915 -7.838 -7.427 1.00 62.53 90 SER A O 1
ATOM 706 N N . ARG A 1 91 ? -14.235 -7.735 -9.652 1.00 59.06 91 ARG A N 1
ATOM 707 C CA . ARG A 1 91 ? -14.284 -6.265 -9.713 1.00 59.06 91 ARG A CA 1
ATOM 708 C C . ARG A 1 91 ? -15.367 -5.693 -8.794 1.00 59.06 91 ARG A C 1
ATOM 710 O O . ARG A 1 91 ? -15.149 -4.645 -8.197 1.00 59.06 91 ARG A O 1
ATOM 717 N N . ASP A 1 92 ? -16.484 -6.393 -8.649 1.00 58.50 92 ASP A N 1
ATOM 718 C CA . ASP A 1 92 ? -17.635 -5.918 -7.878 1.00 58.50 92 ASP A CA 1
ATOM 719 C C . ASP A 1 92 ? -17.421 -6.042 -6.363 1.00 58.50 92 ASP A C 1
ATOM 721 O O . ASP A 1 92 ? -18.003 -5.284 -5.593 1.00 58.50 92 ASP A O 1
ATOM 725 N N . LEU A 1 93 ? -16.538 -6.949 -5.928 1.00 59.81 93 LEU A N 1
ATOM 726 C CA . LEU A 1 93 ? -16.280 -7.236 -4.512 1.00 59.81 93 LEU A CA 1
ATOM 727 C C . LEU A 1 93 ? -14.945 -6.681 -3.994 1.00 59.81 93 LEU A C 1
ATOM 729 O O . LEU A 1 93 ? -14.790 -6.468 -2.791 1.00 59.81 93 LEU A O 1
ATOM 733 N N . VAL A 1 94 ? -13.967 -6.471 -4.879 1.00 63.59 94 VAL A N 1
ATOM 734 C CA . VAL A 1 94 ? -12.605 -6.017 -4.528 1.00 63.59 94 VAL A CA 1
ATOM 735 C C . VAL A 1 94 ? -12.209 -4.747 -5.286 1.00 63.59 94 VAL A C 1
ATOM 737 O O . VAL A 1 94 ? -11.304 -4.021 -4.871 1.00 63.59 94 VAL A O 1
ATOM 740 N N . GLY A 1 95 ? -12.893 -4.434 -6.388 1.00 65.56 95 GLY A N 1
ATOM 741 C CA . GLY A 1 95 ? -12.522 -3.323 -7.261 1.00 65.56 95 GLY A CA 1
ATOM 742 C C . GLY A 1 95 ? -12.718 -1.946 -6.638 1.00 65.56 95 GLY A C 1
ATOM 743 O O . GLY A 1 95 ? -12.055 -1.013 -7.079 1.00 65.56 95 GLY A O 1
ATOM 744 N N . THR A 1 96 ? -13.568 -1.800 -5.619 1.00 74.50 96 THR A N 1
ATOM 745 C CA . THR A 1 96 ? -13.705 -0.549 -4.855 1.00 74.50 96 THR A CA 1
ATOM 746 C C . THR A 1 96 ? -12.452 -0.272 -4.029 1.00 74.50 96 THR A C 1
ATOM 748 O O . THR A 1 96 ? -11.822 0.758 -4.235 1.00 74.50 96 THR A O 1
ATOM 751 N N . VAL A 1 97 ? -11.998 -1.238 -3.224 1.00 78.69 97 VAL A N 1
ATOM 752 C CA . VAL A 1 97 ? -10.769 -1.121 -2.414 1.00 78.69 97 VAL A CA 1
ATOM 753 C C . VAL A 1 97 ? -9.539 -0.891 -3.296 1.00 78.69 97 VAL A C 1
ATOM 755 O O . VAL A 1 97 ? -8.720 -0.014 -3.030 1.00 78.69 97 VAL A O 1
ATOM 758 N N . VAL A 1 98 ? -9.417 -1.636 -4.401 1.00 81.38 98 VAL A N 1
ATOM 759 C CA . VAL A 1 98 ? -8.315 -1.430 -5.356 1.00 81.38 98 VAL A CA 1
ATOM 760 C C . VAL A 1 98 ? -8.386 -0.040 -5.987 1.00 81.38 98 VAL A C 1
ATOM 762 O O . VAL A 1 98 ? -7.348 0.593 -6.154 1.00 81.38 98 VAL A O 1
ATOM 765 N N . ARG A 1 99 ? -9.583 0.459 -6.325 1.00 83.38 99 ARG A N 1
ATOM 766 C CA . ARG A 1 99 ? -9.765 1.804 -6.891 1.00 83.38 99 ARG A CA 1
ATOM 767 C C . ARG A 1 99 ? -9.408 2.894 -5.887 1.00 83.38 99 ARG A C 1
ATOM 769 O O . ARG A 1 99 ? -8.793 3.877 -6.293 1.00 83.38 99 ARG A O 1
ATOM 776 N N . ASP A 1 100 ? -9.721 2.705 -4.612 1.00 84.94 100 ASP A N 1
ATOM 777 C CA . ASP A 1 100 ? -9.340 3.643 -3.557 1.00 84.94 100 ASP A CA 1
ATOM 778 C C . ASP A 1 100 ? -7.816 3.716 -3.442 1.00 84.94 100 ASP A C 1
ATOM 780 O O . ASP A 1 100 ? -7.236 4.802 -3.489 1.00 84.94 100 ASP A O 1
ATOM 784 N N . PHE A 1 101 ? -7.129 2.570 -3.424 1.00 88.00 101 PHE A N 1
ATOM 785 C CA . PHE A 1 101 ? -5.667 2.567 -3.456 1.00 88.00 101 PHE A CA 1
ATOM 786 C C . PHE A 1 101 ? -5.082 3.079 -4.766 1.00 88.00 101 PHE A C 1
ATOM 788 O O . PHE A 1 101 ? -3.997 3.660 -4.746 1.00 88.00 101 PHE A O 1
ATOM 795 N N . LEU A 1 102 ? -5.767 2.891 -5.893 1.00 87.75 102 LEU A N 1
ATOM 796 C CA . LEU A 1 102 ? -5.370 3.477 -7.169 1.00 87.75 102 LEU A CA 1
ATOM 797 C C . LEU A 1 102 ? -5.386 5.000 -7.055 1.00 87.75 102 LEU A C 1
ATOM 799 O O . LEU A 1 102 ? -4.359 5.638 -7.267 1.00 87.75 102 LEU A O 1
ATOM 803 N N . TYR A 1 103 ? -6.502 5.566 -6.601 1.00 87.75 103 TYR A N 1
ATOM 804 C CA . TYR A 1 103 ? -6.643 7.000 -6.389 1.00 87.75 103 TYR A CA 1
ATOM 805 C C . TYR A 1 103 ? -5.603 7.545 -5.400 1.00 87.75 103 TYR A C 1
ATOM 807 O O . TYR A 1 103 ? -4.945 8.542 -5.676 1.00 87.75 103 TYR A O 1
ATOM 815 N N . ILE A 1 104 ? -5.374 6.875 -4.267 1.00 86.12 104 ILE A N 1
ATOM 816 C CA . ILE A 1 104 ? -4.372 7.327 -3.287 1.00 86.12 104 ILE A CA 1
ATOM 817 C C . ILE A 1 104 ? -2.955 7.251 -3.880 1.00 86.12 104 ILE A C 1
ATOM 819 O O . ILE A 1 104 ? -2.138 8.143 -3.645 1.00 86.12 104 ILE A O 1
ATOM 823 N N . SER A 1 105 ? -2.650 6.215 -4.665 1.00 85.88 105 SER A N 1
ATOM 824 C CA . SER A 1 105 ? -1.325 6.033 -5.268 1.00 85.88 105 SER A CA 1
ATOM 825 C C . SER A 1 105 ? -0.999 7.070 -6.349 1.00 85.88 105 SER A C 1
ATOM 827 O O . SER A 1 105 ? 0.159 7.478 -6.463 1.00 85.88 105 SER A O 1
ATOM 829 N N . THR A 1 106 ? -1.998 7.571 -7.087 1.00 87.00 106 THR A N 1
ATOM 830 C CA . THR A 1 106 ? -1.792 8.654 -8.064 1.00 87.00 106 THR A CA 1
ATOM 831 C C . THR A 1 106 ? -1.517 10.000 -7.396 1.00 87.00 106 THR A C 1
ATOM 833 O O . THR A 1 106 ? -0.917 10.868 -8.015 1.00 87.00 106 THR A O 1
ATOM 836 N N . GLN A 1 107 ? -1.901 10.166 -6.126 1.00 87.75 107 GLN A N 1
ATOM 837 C CA . GLN A 1 107 ? -1.659 11.384 -5.341 1.00 87.75 107 GLN A CA 1
ATOM 838 C C . GLN A 1 107 ? -0.314 11.371 -4.592 1.00 87.75 107 GLN A C 1
ATOM 840 O O . GLN A 1 107 ? -0.008 12.279 -3.813 1.00 87.75 107 GLN A O 1
ATOM 845 N N . LEU A 1 108 ? 0.505 10.331 -4.767 1.00 89.44 108 LEU A N 1
ATOM 846 C CA . LEU A 1 108 ? 1.838 10.286 -4.175 1.00 89.44 108 LEU A CA 1
ATOM 847 C C . LEU A 1 108 ? 2.772 11.266 -4.889 1.00 89.44 108 LEU A C 1
ATOM 849 O O . LEU A 1 108 ? 2.946 11.208 -6.103 1.00 89.44 108 LEU A O 1
ATOM 853 N N . SER A 1 109 ? 3.433 12.122 -4.108 1.00 90.50 109 SER A N 1
ATOM 854 C CA . SER A 1 109 ? 4.488 12.991 -4.626 1.00 90.50 109 SER A CA 1
ATOM 855 C C . SER A 1 109 ? 5.691 12.191 -5.121 1.00 90.50 109 SER A C 1
ATOM 857 O O . SER A 1 109 ? 5.935 11.068 -4.670 1.00 90.50 109 SER A O 1
ATOM 859 N N . ASP A 1 110 ? 6.502 12.806 -5.983 1.00 90.31 110 ASP A N 1
ATOM 860 C CA . ASP A 1 110 ? 7.710 12.181 -6.531 1.00 90.31 110 ASP A CA 1
ATOM 861 C C . ASP A 1 110 ? 8.640 11.660 -5.438 1.00 90.31 110 ASP A C 1
ATOM 863 O O . ASP A 1 110 ? 9.035 10.500 -5.460 1.00 90.31 110 ASP A O 1
ATOM 867 N N . ARG A 1 111 ? 8.855 12.465 -4.391 1.00 91.44 111 ARG A N 1
ATOM 868 C CA . ARG A 1 111 ? 9.639 12.067 -3.216 1.00 91.44 111 ARG A CA 1
ATOM 869 C C . ARG A 1 111 ? 9.110 10.795 -2.545 1.00 91.44 111 ARG A C 1
ATOM 871 O O . ARG A 1 111 ? 9.892 9.994 -2.039 1.00 91.44 111 ARG A O 1
ATOM 878 N N . ARG A 1 112 ? 7.785 10.624 -2.463 1.00 90.50 112 ARG A N 1
ATOM 879 C CA . ARG A 1 112 ? 7.184 9.422 -1.859 1.00 90.50 112 ARG A CA 1
ATOM 880 C C . ARG A 1 112 ? 7.367 8.212 -2.765 1.00 90.50 112 ARG A C 1
ATOM 882 O O . ARG A 1 112 ? 7.649 7.135 -2.249 1.00 90.50 112 ARG A O 1
ATOM 889 N N . TRP A 1 113 ? 7.243 8.399 -4.075 1.00 92.62 113 TRP A N 1
ATOM 890 C CA . TRP A 1 113 ? 7.527 7.358 -5.055 1.00 92.62 113 TRP A CA 1
ATOM 891 C C . TRP A 1 113 ? 8.984 6.917 -5.020 1.00 92.62 113 TRP A C 1
ATOM 893 O O . TRP A 1 113 ? 9.230 5.722 -4.910 1.00 92.62 113 TRP A O 1
ATOM 903 N N . ASP A 1 114 ? 9.931 7.852 -5.031 1.00 91.50 114 ASP A N 1
ATOM 904 C CA . ASP A 1 114 ? 11.358 7.529 -4.969 1.00 91.50 114 ASP A CA 1
ATOM 905 C C . ASP A 1 114 ? 11.678 6.726 -3.705 1.00 91.50 114 ASP A C 1
ATOM 907 O O . ASP A 1 114 ? 12.328 5.689 -3.781 1.00 91.50 114 ASP A O 1
ATOM 911 N N . LEU A 1 115 ? 11.121 7.122 -2.554 1.00 91.62 115 LEU A N 1
ATOM 912 C CA . LEU A 1 115 ? 11.268 6.358 -1.316 1.00 91.62 115 LEU A CA 1
ATOM 913 C C . LEU A 1 115 ? 10.711 4.929 -1.435 1.00 91.62 115 LEU A C 1
ATOM 915 O O . LEU A 1 115 ? 11.364 3.990 -0.992 1.00 91.62 115 LEU A O 1
ATOM 919 N N . ILE A 1 116 ? 9.522 4.748 -2.019 1.00 92.25 116 ILE A N 1
ATOM 920 C CA . ILE A 1 116 ? 8.924 3.417 -2.221 1.00 92.25 116 ILE A CA 1
ATOM 921 C C . ILE A 1 116 ? 9.801 2.564 -3.147 1.00 92.25 116 ILE A C 1
ATOM 923 O O . ILE A 1 116 ? 10.047 1.399 -2.844 1.00 92.25 116 ILE A O 1
ATOM 927 N N . MET A 1 117 ? 10.307 3.134 -4.243 1.00 91.81 117 MET A N 1
ATOM 928 C CA . MET A 1 117 ? 11.157 2.414 -5.197 1.00 91.81 117 MET A CA 1
ATOM 929 C C . MET A 1 117 ? 12.506 2.021 -4.579 1.00 91.81 117 MET A C 1
ATOM 931 O O . MET A 1 117 ? 12.940 0.883 -4.761 1.00 91.81 117 MET A O 1
ATOM 935 N N . THR A 1 118 ? 13.108 2.901 -3.772 1.00 91.88 118 THR A N 1
ATOM 936 C CA . THR A 1 118 ? 14.310 2.602 -2.975 1.00 91.88 118 THR A CA 1
ATOM 937 C C . THR A 1 118 ? 14.059 1.462 -1.992 1.00 91.88 118 THR A C 1
ATOM 939 O O . THR A 1 118 ? 14.846 0.521 -1.925 1.00 91.88 118 THR A O 1
ATOM 942 N N . LEU A 1 119 ? 12.939 1.493 -1.258 1.00 90.81 119 LEU A N 1
ATOM 943 C CA . LEU A 1 119 ? 12.561 0.406 -0.347 1.00 90.81 119 LEU A CA 1
ATOM 944 C C . LEU A 1 119 ? 12.341 -0.918 -1.090 1.00 90.81 119 LEU A C 1
ATOM 946 O O . LEU A 1 119 ? 12.620 -1.979 -0.538 1.00 90.81 119 LEU A O 1
ATOM 950 N N . CYS A 1 120 ? 11.902 -0.864 -2.350 1.00 90.12 120 CYS A N 1
ATOM 951 C CA . CYS A 1 120 ? 11.772 -2.050 -3.192 1.00 90.12 120 CYS A CA 1
ATOM 952 C C . CYS A 1 120 ? 13.109 -2.584 -3.744 1.00 90.12 120 CYS A C 1
ATOM 954 O O . CYS A 1 120 ? 13.124 -3.553 -4.507 1.00 90.12 120 CYS A O 1
ATOM 956 N N . GLY A 1 121 ? 14.235 -1.943 -3.410 1.00 85.50 121 GLY A N 1
ATOM 957 C CA . GLY A 1 121 ? 15.551 -2.271 -3.956 1.00 85.50 121 GLY A CA 1
ATOM 958 C C . GLY A 1 121 ? 15.723 -1.876 -5.424 1.00 85.50 121 GLY A C 1
ATOM 959 O O . GLY A 1 121 ? 16.670 -2.326 -6.062 1.00 85.50 121 GLY A O 1
ATOM 960 N N . ASN A 1 122 ? 14.825 -1.048 -5.969 1.00 73.62 122 ASN A N 1
ATOM 961 C CA . ASN A 1 122 ? 14.918 -0.522 -7.327 1.00 73.62 122 ASN A CA 1
ATOM 962 C C . ASN A 1 122 ? 15.523 0.886 -7.296 1.00 73.62 122 ASN A C 1
ATOM 964 O O . ASN A 1 122 ? 14.868 1.885 -7.605 1.00 73.62 122 ASN A O 1
ATOM 968 N N . ASN A 1 123 ? 16.776 0.959 -6.845 1.00 65.38 123 ASN A N 1
ATOM 969 C CA . ASN A 1 123 ? 17.543 2.195 -6.880 1.00 65.38 123 ASN A CA 1
ATOM 970 C C . ASN A 1 123 ? 17.740 2.583 -8.348 1.00 65.38 123 ASN A C 1
ATOM 972 O O . ASN A 1 123 ? 18.229 1.773 -9.134 1.00 65.38 123 ASN A O 1
ATOM 976 N N . LYS A 1 124 ? 17.388 3.819 -8.720 1.00 54.38 124 LYS A N 1
ATOM 977 C CA . LYS A 1 124 ? 17.870 4.383 -9.983 1.00 54.38 124 LYS A CA 1
ATOM 978 C C . LYS A 1 124 ? 19.393 4.424 -9.884 1.00 54.38 124 LYS A C 1
ATOM 980 O O . LYS A 1 124 ? 19.926 5.249 -9.144 1.00 54.38 124 LYS A O 1
ATOM 985 N N . GLU A 1 125 ? 20.091 3.526 -10.573 1.00 46.22 125 GLU A N 1
ATOM 986 C CA . GLU A 1 125 ? 21.505 3.761 -10.841 1.00 46.22 125 GLU A CA 1
ATOM 987 C C . GLU A 1 125 ? 21.613 5.107 -11.574 1.00 46.22 125 GLU A C 1
ATOM 989 O O . GLU A 1 125 ? 20.780 5.398 -12.444 1.00 46.22 125 GLU A O 1
ATOM 994 N N . PRO A 1 126 ? 22.575 5.971 -11.203 1.00 36.97 126 PRO A N 1
ATOM 995 C CA . PRO A 1 126 ? 22.840 7.166 -11.986 1.00 36.97 126 PRO A CA 1
ATOM 996 C C . PRO A 1 126 ? 23.116 6.734 -13.432 1.00 36.97 126 PRO A C 1
ATOM 998 O O . PRO A 1 126 ? 23.701 5.668 -13.637 1.00 36.97 126 PRO A O 1
ATOM 1001 N N . PRO A 1 127 ? 22.680 7.514 -14.437 1.00 38.69 127 PRO A N 1
ATOM 1002 C CA . PRO A 1 127 ? 22.862 7.135 -15.827 1.00 38.69 127 PRO A CA 1
ATOM 1003 C C . PRO A 1 127 ? 24.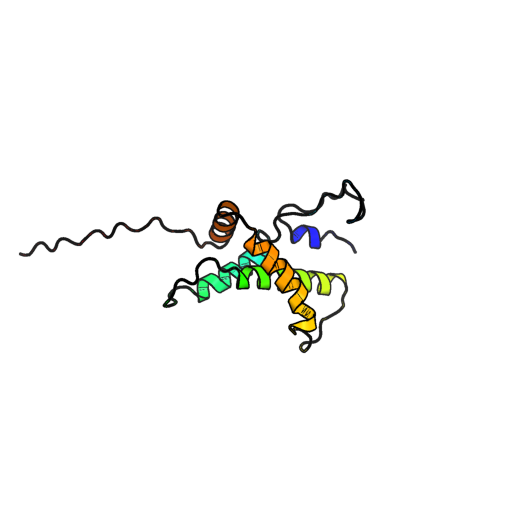343 6.847 -16.058 1.00 38.69 127 PRO A C 1
ATOM 1005 O O . PRO A 1 127 ? 25.188 7.719 -15.850 1.00 38.69 127 PRO A O 1
ATOM 1008 N N . VAL A 1 128 ? 24.649 5.607 -16.446 1.00 44.44 128 VAL A N 1
ATOM 1009 C CA . VAL A 1 128 ? 25.981 5.234 -16.908 1.00 44.44 128 VAL A CA 1
ATOM 1010 C C . VAL A 1 128 ? 26.257 6.147 -18.091 1.00 44.44 128 VAL A C 1
ATOM 1012 O O . VAL A 1 128 ? 25.638 6.004 -19.145 1.00 44.44 128 VAL A O 1
ATOM 1015 N N . LEU A 1 129 ? 27.127 7.141 -17.896 1.00 42.56 129 LEU A N 1
ATOM 1016 C CA . LEU A 1 129 ? 27.722 7.878 -19.000 1.00 42.56 129 LEU A CA 1
ATOM 1017 C C . LEU A 1 129 ? 28.241 6.809 -19.954 1.00 42.56 129 LEU A C 1
ATOM 1019 O O . LEU A 1 129 ? 29.127 6.043 -19.575 1.00 42.56 129 LEU A O 1
ATOM 1023 N N . MET A 1 130 ? 27.641 6.706 -21.142 1.00 42.41 130 MET A N 1
ATOM 1024 C CA . MET A 1 130 ? 28.159 5.855 -22.199 1.00 42.41 130 MET A CA 1
ATOM 1025 C C . MET A 1 130 ? 29.586 6.321 -22.478 1.00 42.41 130 MET A C 1
ATOM 1027 O O . MET A 1 130 ? 29.814 7.282 -23.211 1.00 42.41 130 MET A O 1
ATOM 1031 N N . MET A 1 131 ? 30.558 5.671 -21.840 1.00 40.25 131 MET A N 1
ATOM 1032 C CA . MET A 1 131 ? 31.950 5.755 -22.228 1.00 40.25 131 MET A CA 1
ATOM 1033 C C . MET A 1 131 ? 32.017 5.107 -23.602 1.00 40.25 131 MET A C 1
ATOM 1035 O O . MET A 1 131 ? 32.072 3.885 -23.731 1.00 40.25 131 MET A O 1
ATOM 1039 N N . HIS A 1 132 ? 31.950 5.949 -24.632 1.00 39.09 132 HIS A N 1
ATOM 1040 C CA . HIS A 1 132 ? 32.344 5.589 -25.980 1.00 39.09 132 HIS A CA 1
ATOM 1041 C C . HIS A 1 132 ? 33.716 4.922 -25.896 1.00 39.09 132 HIS A C 1
ATOM 1043 O O . HIS A 1 132 ? 34.716 5.564 -25.573 1.00 39.09 132 HIS A O 1
ATOM 1049 N N . SER A 1 133 ? 33.755 3.616 -26.148 1.00 39.34 133 SER A N 1
ATOM 1050 C CA . SER A 1 133 ? 34.999 2.889 -26.330 1.00 39.34 133 SER A CA 1
ATOM 1051 C C . SER A 1 133 ? 35.673 3.451 -27.578 1.00 39.34 133 SER A C 1
ATOM 1053 O O . SER A 1 133 ? 35.256 3.176 -28.701 1.00 39.34 133 SER A O 1
ATOM 1055 N N . VAL A 1 134 ?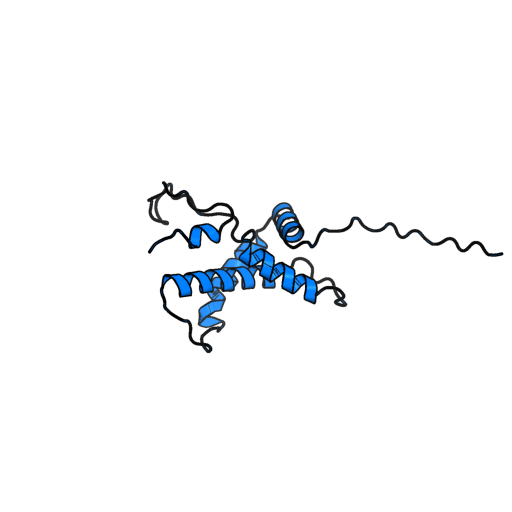 36.692 4.284 -27.383 1.00 40.06 134 VAL A N 1
ATOM 1056 C CA . VAL A 1 134 ? 37.606 4.681 -28.450 1.00 40.06 134 VAL A CA 1
ATOM 1057 C C . VAL A 1 134 ? 38.376 3.424 -28.845 1.00 40.06 134 VAL A C 1
ATOM 1059 O O . VAL A 1 134 ? 39.208 2.933 -28.086 1.00 40.06 134 VAL A O 1
ATOM 1062 N N . HIS A 1 135 ? 38.058 2.860 -30.011 1.00 36.38 135 HIS A N 1
ATOM 1063 C CA . HIS A 1 135 ? 38.910 1.868 -30.657 1.00 36.38 135 HIS A CA 1
ATOM 1064 C C . HIS A 1 135 ? 40.221 2.544 -31.059 1.00 36.38 135 HIS A C 1
ATOM 1066 O O . HIS A 1 135 ? 40.253 3.375 -31.966 1.00 36.38 135 HIS A O 1
ATOM 1072 N N . VAL A 1 136 ? 41.299 2.187 -30.367 1.00 43.00 136 VAL A N 1
ATOM 1073 C CA . VAL A 1 136 ? 42.663 2.435 -30.829 1.00 43.00 136 VAL A CA 1
ATOM 1074 C C . VAL A 1 136 ? 43.027 1.256 -31.725 1.00 43.00 136 VAL A C 1
ATOM 1076 O O . VAL A 1 136 ? 43.201 0.140 -31.241 1.00 43.00 136 VAL A O 1
ATOM 1079 N N . ASN A 1 137 ? 43.064 1.498 -33.035 1.00 41.12 137 ASN A N 1
ATOM 1080 C CA . ASN A 1 137 ? 43.567 0.533 -34.008 1.00 41.12 137 ASN A CA 1
ATOM 1081 C C . ASN A 1 137 ? 45.095 0.442 -33.886 1.00 41.12 137 ASN A C 1
ATOM 1083 O O . ASN A 1 137 ? 45.765 1.476 -33.834 1.00 41.12 137 ASN A O 1
ATOM 1087 N N . HIS A 1 138 ? 45.607 -0.788 -33.857 1.00 47.59 138 HIS A N 1
ATOM 1088 C CA . HIS A 1 138 ? 47.019 -1.118 -34.052 1.00 47.59 138 HIS A CA 1
ATOM 1089 C C . HIS A 1 138 ? 47.263 -1.549 -35.497 1.00 47.59 138 HIS A C 1
ATOM 1091 O O . HIS A 1 138 ? 46.354 -2.194 -36.069 1.00 47.59 138 HIS A O 1
#

Sequence (138 aa):
MPEAELISLFSKPTPMNCTLPKSADGYIKPEGIFRSDFIIRLVSQYLKWCKGSWHDYGRPVGVLSMAAAAVERAFLMYSTGVHVDKGQFSRDLVGTVVRDFLYISTQLSDRRWDLIMTLCGNNKEPPVLMMHSVHVNH

Radius of gyration: 19.98 Å; chains: 1; bounding box: 65×34×57 Å

Organism: NCBI:txid152965

pLDDT: mean 76.58, std 16.68, range [36.38, 93.44]

Secondary structure (DSSP, 8-state):
--STTGGGGSSBPPPTT--S-TTSTT----B-GGG-HHHHHHHHHHHHHHTT-SS---S-HHHHHHHHHHHHHHHHHHHH--PPPTT--SHHHHHHHHHHHHHHHHT--HHHHHHHHHHTT---PPP-----------